Protein AF-A0A9Q3C1G3-F1 (afdb_monomer_lite)

pLDDT: mean 82.66, std 8.22, range [43.59, 93.25]

Radius of gyration: 25.18 Å; chains: 1; bounding box: 56×37×65 Å

Sequence (115 aa):
MSAAKYKLVFKKVRQVNEPMPKYHSSPLERPPLLKDPYETPLSPKPPIFQETFNFTQERLQEVNFGQPAWLSNEEINLLNNIITLTEKEIYFCEEEILLLKHSYGRPYKIPVIPH

Organism: NCBI:txid1389203

Foldseek 3Di:
DDDDDDDPPLRDADDDPDDDDPVQPDAFADDDDPDDPPDDPQDPQADAADDDPQRHPVLVVVDDPDDPPPDDPRVVSRVSSVCVVCVLVDDPDPVSDDDDDCNGPPDRDDDGDND

Structure (mmCIF, N/CA/C/O backbone):
data_AF-A0A9Q3C1G3-F1
#
_entry.id   AF-A0A9Q3C1G3-F1
#
loop_
_atom_site.group_PDB
_atom_site.id
_atom_site.type_symbol
_atom_site.label_atom_id
_atom_site.label_alt_id
_atom_site.label_comp_id
_atom_site.label_asym_id
_atom_site.label_entity_id
_atom_site.label_seq_id
_atom_site.pdbx_PDB_ins_code
_atom_site.Cartn_x
_atom_site.Cartn_y
_atom_site.Cartn_z
_atom_site.occupancy
_atom_site.B_iso_or_equiv
_atom_site.auth_seq_id
_atom_site.auth_comp_id
_atom_site.auth_asym_id
_atom_site.auth_atom_id
_atom_site.pdbx_PDB_model_num
ATOM 1 N N . MET A 1 1 ? 39.071 -23.521 -22.369 1.00 43.59 1 MET A N 1
ATOM 2 C CA . MET A 1 1 ? 38.774 -22.072 -22.358 1.00 43.59 1 MET A CA 1
ATOM 3 C C . MET A 1 1 ? 38.407 -21.643 -23.772 1.00 43.59 1 MET A C 1
ATOM 5 O O . MET A 1 1 ? 39.267 -21.670 -24.640 1.00 43.59 1 MET A O 1
ATOM 9 N N . SER A 1 2 ? 37.130 -21.358 -24.041 1.00 49.91 2 SER A N 1
ATOM 10 C CA . SER A 1 2 ? 36.681 -20.896 -25.363 1.00 49.91 2 SER A CA 1
ATOM 11 C C . SER A 1 2 ? 37.082 -19.433 -25.539 1.00 49.91 2 SER A C 1
ATOM 13 O O . SER A 1 2 ? 36.563 -18.577 -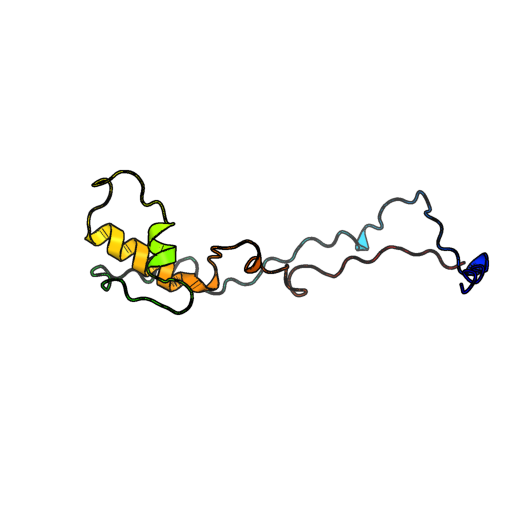24.827 1.00 49.91 2 SER A O 1
ATOM 15 N N . ALA A 1 3 ? 37.991 -19.143 -26.471 1.00 64.12 3 ALA A N 1
ATOM 16 C CA . ALA A 1 3 ? 38.340 -17.774 -26.834 1.00 64.12 3 ALA A CA 1
ATOM 17 C C . ALA A 1 3 ? 37.076 -17.005 -27.266 1.00 64.12 3 ALA A C 1
ATOM 19 O O . ALA A 1 3 ? 36.284 -17.499 -28.073 1.00 64.12 3 ALA A O 1
ATOM 20 N N . ALA A 1 4 ? 36.860 -15.811 -26.709 1.00 67.62 4 ALA A N 1
ATOM 21 C CA . ALA A 1 4 ? 35.706 -14.985 -27.044 1.00 67.62 4 ALA A CA 1
ATOM 22 C C . ALA A 1 4 ? 35.732 -14.636 -28.544 1.00 67.62 4 ALA A C 1
ATOM 24 O O . ALA A 1 4 ? 36.678 -14.028 -29.045 1.00 67.62 4 ALA A O 1
ATOM 25 N N . LYS A 1 5 ? 34.695 -15.056 -29.277 1.00 78.69 5 LYS A N 1
ATOM 26 C CA . LYS A 1 5 ? 34.569 -14.871 -30.729 1.00 78.69 5 LYS A CA 1
ATOM 27 C C . LYS A 1 5 ? 34.588 -13.371 -31.061 1.00 78.69 5 LYS A C 1
ATOM 29 O O . LYS A 1 5 ? 33.771 -12.613 -30.539 1.00 78.69 5 LYS A O 1
ATOM 34 N N . TYR A 1 6 ? 35.511 -12.938 -31.925 1.00 79.44 6 TYR A N 1
ATOM 35 C CA . TYR A 1 6 ? 35.669 -11.526 -32.296 1.00 79.44 6 TYR A CA 1
ATOM 36 C C . TYR A 1 6 ? 34.375 -10.964 -32.909 1.00 79.44 6 TYR A C 1
ATOM 38 O O . TYR A 1 6 ? 33.858 -11.489 -33.899 1.00 79.44 6 TYR A O 1
ATOM 46 N N . LYS A 1 7 ? 33.841 -9.878 -32.333 1.00 78.69 7 LYS A N 1
ATOM 47 C CA . LYS A 1 7 ? 32.640 -9.210 -32.851 1.00 78.69 7 LYS A CA 1
ATOM 48 C C . LYS A 1 7 ? 33.019 -8.378 -34.078 1.00 78.69 7 LYS A C 1
ATOM 50 O O . LYS A 1 7 ? 33.790 -7.426 -33.963 1.00 78.69 7 LYS A O 1
ATOM 55 N N . LEU A 1 8 ? 32.474 -8.736 -35.242 1.00 82.06 8 LEU A N 1
ATOM 56 C CA . LEU A 1 8 ? 32.669 -7.994 -36.494 1.00 82.06 8 LEU A CA 1
ATOM 57 C C . LEU A 1 8 ? 32.293 -6.518 -36.315 1.00 82.06 8 LEU A C 1
ATOM 59 O O . LEU A 1 8 ? 31.375 -6.204 -35.558 1.00 82.06 8 LEU A O 1
ATOM 63 N N . VAL A 1 9 ? 33.002 -5.621 -37.009 1.00 78.75 9 VAL A N 1
ATOM 64 C CA . VAL A 1 9 ? 32.886 -4.160 -36.831 1.00 78.75 9 VAL A CA 1
ATOM 65 C C . VAL A 1 9 ? 31.446 -3.674 -36.990 1.00 78.75 9 VAL A C 1
ATOM 67 O O . VAL A 1 9 ? 30.986 -2.925 -36.138 1.00 78.75 9 VAL A O 1
ATOM 70 N N . PHE A 1 10 ? 30.710 -4.179 -37.982 1.00 75.75 10 PHE A N 1
ATOM 71 C CA . PHE A 1 10 ? 29.304 -3.817 -38.208 1.00 75.75 10 PHE A CA 1
ATOM 72 C C . PHE A 1 10 ? 28.350 -4.273 -37.089 1.00 75.75 10 PHE A C 1
ATOM 74 O O . PHE A 1 10 ? 27.242 -3.768 -36.968 1.00 75.75 10 PHE A O 1
ATOM 81 N N . LYS A 1 11 ? 28.762 -5.233 -36.249 1.00 76.44 11 LYS A N 1
ATOM 82 C CA . LYS A 1 11 ? 27.997 -5.679 -35.073 1.00 76.44 11 LYS A CA 1
ATOM 83 C C . LYS A 1 11 ? 28.393 -4.924 -33.799 1.00 76.44 11 LYS A C 1
ATOM 85 O O . LYS A 1 11 ? 27.822 -5.185 -32.733 1.00 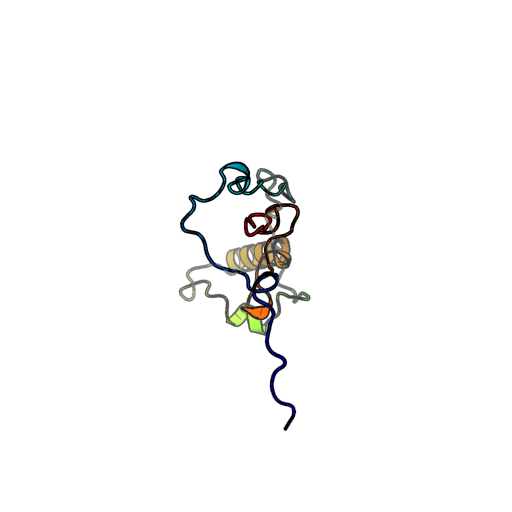76.44 11 LYS A O 1
ATOM 90 N N . LYS A 1 12 ? 29.409 -4.054 -33.847 1.00 80.00 12 LYS A N 1
ATOM 91 C CA . LYS A 1 12 ? 29.829 -3.245 -32.696 1.00 80.00 12 LYS A CA 1
ATOM 92 C C . LYS A 1 12 ? 28.915 -2.026 -32.596 1.00 80.00 12 LYS A C 1
ATOM 94 O O . LYS A 1 12 ? 28.900 -1.200 -33.495 1.00 80.00 12 LYS A O 1
ATOM 99 N N . VAL A 1 13 ? 28.200 -1.913 -31.481 1.00 78.06 13 VAL A N 1
ATOM 100 C CA . VAL A 1 13 ? 27.427 -0.712 -31.144 1.00 78.06 13 VAL A CA 1
ATOM 101 C C . VAL A 1 13 ? 28.418 0.338 -30.645 1.00 78.06 13 VAL A C 1
ATOM 103 O O . VAL A 1 13 ? 29.176 0.059 -29.714 1.00 78.06 13 VAL A O 1
ATOM 106 N N . ARG A 1 14 ? 28.457 1.510 -31.285 1.00 80.00 14 ARG A N 1
ATOM 107 C CA . ARG A 1 14 ? 29.279 2.652 -30.861 1.00 80.00 14 ARG A CA 1
ATOM 108 C C . ARG A 1 14 ? 28.366 3.756 -30.351 1.00 80.00 14 ARG A C 1
ATOM 110 O O . ARG A 1 14 ? 27.344 4.035 -30.967 1.00 80.00 14 ARG A O 1
ATOM 117 N N . GLN A 1 15 ? 28.740 4.371 -29.236 1.00 81.56 15 GLN A N 1
ATOM 118 C CA . GLN A 1 15 ? 28.049 5.558 -28.749 1.00 81.56 15 GLN A CA 1
ATOM 119 C C . GLN A 1 15 ? 28.334 6.722 -29.701 1.00 81.56 15 GLN A C 1
ATOM 121 O O . GLN A 1 15 ? 29.477 6.923 -30.114 1.00 81.56 15 GLN A O 1
ATOM 126 N N . VAL A 1 16 ? 27.290 7.466 -30.049 1.00 81.19 16 VAL A N 1
ATOM 127 C CA . VAL A 1 16 ? 27.377 8.690 -30.848 1.00 81.19 16 VAL A CA 1
ATOM 128 C C . VAL A 1 16 ? 26.943 9.845 -29.954 1.00 81.19 16 VAL A C 1
ATOM 130 O O . VAL A 1 16 ? 26.006 9.701 -29.171 1.00 81.19 16 VAL A O 1
ATOM 133 N N . ASN A 1 17 ? 27.650 10.971 -30.036 1.00 82.75 17 ASN A N 1
ATOM 134 C CA . ASN A 1 17 ? 27.319 12.175 -29.279 1.00 82.75 17 ASN A CA 1
ATOM 135 C C . ASN A 1 17 ? 26.156 12.920 -29.952 1.00 82.75 17 ASN A C 1
ATOM 137 O O . ASN A 1 17 ? 26.354 13.952 -30.589 1.00 82.75 17 ASN A O 1
ATOM 141 N N . GLU A 1 18 ? 24.958 12.347 -29.864 1.00 79.75 18 GLU A N 1
ATOM 142 C CA . GLU A 1 18 ? 23.720 12.944 -30.363 1.00 79.75 18 GLU A CA 1
ATOM 143 C C . GLU A 1 18 ? 22.795 13.354 -29.210 1.00 79.75 18 GLU A C 1
ATOM 145 O O . GLU A 1 18 ? 22.746 12.677 -28.177 1.00 79.75 18 GLU A O 1
ATOM 150 N N . PRO A 1 19 ? 22.040 14.459 -29.367 1.00 79.12 19 PRO A N 1
ATOM 151 C CA . PRO A 1 19 ? 21.052 14.859 -28.378 1.00 79.12 19 PRO A CA 1
ATOM 152 C C . PRO A 1 19 ? 19.927 13.822 -28.282 1.00 79.12 19 PRO A C 1
ATOM 154 O O . PRO A 1 19 ? 19.514 13.232 -29.282 1.00 79.12 19 PRO A O 1
ATOM 157 N N . MET A 1 20 ? 19.381 13.645 -27.075 1.00 77.38 20 MET A N 1
ATOM 158 C CA . MET A 1 20 ? 18.247 12.748 -26.845 1.00 77.38 20 MET A CA 1
ATOM 159 C C . MET A 1 20 ? 17.074 13.120 -27.772 1.00 77.38 20 MET A C 1
ATOM 161 O O . MET A 1 20 ? 16.639 14.279 -27.770 1.00 77.38 20 MET A O 1
ATOM 165 N N . PRO A 1 21 ? 16.512 12.172 -28.540 1.00 78.69 21 PRO A N 1
ATOM 166 C CA . PRO A 1 21 ? 15.379 12.470 -29.400 1.00 78.69 21 PRO A CA 1
ATOM 167 C C . PRO A 1 21 ? 14.153 12.901 -28.587 1.00 78.69 21 PRO A C 1
ATOM 169 O O . PRO A 1 21 ? 13.734 12.210 -27.659 1.00 78.69 21 PRO A O 1
ATOM 172 N N . LYS A 1 22 ? 13.519 14.015 -28.976 1.00 74.00 22 LYS A N 1
ATOM 173 C CA . LYS A 1 22 ? 12.383 14.613 -28.244 1.00 74.00 22 LYS A CA 1
ATOM 174 C C . LYS A 1 22 ? 11.175 13.683 -28.090 1.00 74.00 22 LYS A C 1
ATOM 176 O O . LYS A 1 22 ? 10.464 13.770 -27.097 1.00 74.00 22 LYS A O 1
ATOM 181 N N . TYR A 1 23 ? 10.953 12.773 -29.040 1.00 73.31 23 TYR A N 1
ATOM 182 C CA . TYR A 1 23 ? 9.863 11.793 -28.962 1.00 73.31 23 TYR A CA 1
ATOM 183 C C . TYR A 1 23 ? 10.059 10.768 -27.836 1.00 73.31 23 TYR A C 1
ATOM 185 O O . TYR A 1 23 ? 9.111 10.075 -27.463 1.00 73.31 23 TYR A O 1
ATOM 193 N N . HIS A 1 24 ? 11.279 10.652 -27.299 1.00 69.19 24 HIS A N 1
ATOM 194 C CA . HIS A 1 24 ? 11.571 9.742 -26.206 1.00 69.19 24 HIS A CA 1
ATOM 195 C C . HIS A 1 24 ? 11.184 10.310 -24.834 1.00 69.19 24 HIS A C 1
ATOM 197 O O . HIS A 1 24 ? 10.867 9.558 -23.918 1.00 69.19 24 HIS A O 1
ATOM 203 N N . SER A 1 25 ? 11.105 11.633 -24.720 1.00 70.62 25 SER A N 1
ATOM 204 C CA . SER A 1 25 ? 10.701 12.353 -23.512 1.00 70.62 25 SER A CA 1
ATOM 205 C C . SER A 1 25 ? 9.176 12.469 -23.403 1.00 70.62 25 SER A C 1
ATOM 207 O O . SER A 1 25 ? 8.647 13.560 -23.200 1.00 70.62 25 SER A O 1
ATOM 209 N N . SER A 1 26 ? 8.446 11.362 -23.583 1.00 73.19 26 SER A N 1
ATOM 210 C CA . SER A 1 26 ? 7.011 11.361 -23.266 1.00 73.19 26 SER A CA 1
ATOM 211 C C . SER A 1 26 ? 6.858 11.517 -21.745 1.00 73.19 26 SER A C 1
ATOM 213 O O . SER A 1 26 ? 7.504 10.759 -21.017 1.00 73.19 26 SER A O 1
ATOM 215 N N . PRO A 1 27 ? 6.063 12.480 -21.246 1.00 77.56 27 PRO A N 1
ATOM 216 C CA . PRO A 1 27 ? 5.836 12.613 -19.812 1.00 77.56 27 PRO A CA 1
ATOM 217 C C . PRO A 1 27 ? 5.149 11.356 -19.269 1.00 77.56 27 PRO A C 1
ATOM 219 O O . PRO A 1 27 ? 4.437 10.667 -20.002 1.00 77.56 27 PRO A O 1
ATOM 222 N N . LEU A 1 28 ? 5.366 11.060 -17.986 1.00 84.12 28 LEU A N 1
ATOM 223 C CA . LEU A 1 28 ? 4.628 9.997 -17.307 1.00 84.12 28 LEU A CA 1
ATOM 224 C C . LEU A 1 28 ? 3.133 10.327 -17.325 1.00 84.12 28 LEU A C 1
ATOM 226 O O . LEU A 1 28 ? 2.732 11.460 -17.046 1.00 84.12 28 LEU A O 1
ATOM 230 N N . GLU A 1 29 ? 2.317 9.332 -17.648 1.00 84.62 29 GLU A N 1
ATOM 231 C CA . GLU A 1 29 ? 0.868 9.460 -17.602 1.00 84.62 29 GLU A CA 1
ATOM 232 C C . GLU A 1 29 ? 0.394 9.302 -16.156 1.00 84.62 29 GLU A C 1
ATOM 234 O O . GLU A 1 29 ? 0.870 8.441 -15.409 1.00 84.62 29 GLU A O 1
ATOM 239 N N . ARG A 1 30 ? -0.547 10.157 -15.743 1.00 83.81 30 ARG A N 1
ATOM 240 C CA . ARG A 1 30 ? -1.109 10.082 -14.396 1.00 83.81 30 ARG A CA 1
ATOM 241 C C . ARG A 1 30 ? -1.921 8.786 -14.274 1.00 83.81 30 ARG A C 1
ATOM 243 O O . ARG A 1 30 ? -2.834 8.587 -15.077 1.00 83.81 30 ARG A O 1
ATOM 250 N N . PRO A 1 31 ? -1.648 7.932 -13.273 1.00 82.62 31 PRO A N 1
ATOM 251 C CA . PRO A 1 31 ? -2.476 6.762 -13.028 1.00 82.62 31 PRO A CA 1
ATOM 252 C C . PRO A 1 31 ? -3.916 7.186 -12.696 1.00 82.62 31 PRO A C 1
ATOM 254 O O . PRO A 1 31 ? -4.105 8.199 -12.011 1.00 82.62 31 PRO A O 1
ATOM 257 N N . PRO A 1 32 ? -4.939 6.435 -13.146 1.00 83.94 32 PRO A N 1
ATOM 258 C CA . PRO A 1 32 ? -6.303 6.675 -12.701 1.00 83.94 32 PRO A CA 1
ATOM 259 C C . PRO A 1 32 ? -6.386 6.461 -11.187 1.00 83.94 32 PRO A C 1
ATOM 261 O O . PRO A 1 32 ? -5.738 5.565 -10.640 1.00 83.94 32 PRO A O 1
ATOM 264 N N . LEU A 1 33 ? -7.176 7.292 -10.509 1.00 82.81 33 LEU A N 1
ATOM 265 C CA . LEU A 1 33 ? -7.413 7.128 -9.079 1.00 82.81 33 LEU A CA 1
ATOM 266 C C . LEU A 1 33 ? -8.250 5.863 -8.860 1.00 82.81 33 LEU A C 1
ATOM 268 O O . LEU A 1 33 ? -9.273 5.675 -9.515 1.00 82.81 33 LEU A O 1
ATOM 272 N N . LEU A 1 34 ? -7.798 4.988 -7.959 1.00 77.62 34 LEU A N 1
ATOM 273 C CA . LEU A 1 34 ? -8.515 3.756 -7.609 1.00 77.62 34 LEU A CA 1
ATOM 274 C C . LEU A 1 34 ? -9.793 4.035 -6.803 1.00 77.62 34 LEU A C 1
ATOM 276 O O . LEU A 1 34 ? -10.731 3.244 -6.855 1.00 77.62 34 LEU A O 1
ATOM 280 N N . LYS A 1 35 ? -9.813 5.146 -6.062 1.00 78.31 35 LYS A N 1
ATOM 281 C CA . LYS A 1 35 ? -10.927 5.624 -5.237 1.00 78.31 35 LYS A CA 1
ATOM 282 C C . LYS A 1 35 ? -11.186 7.100 -5.505 1.00 78.31 35 LYS A C 1
ATOM 284 O O . LYS A 1 35 ? -10.278 7.821 -5.925 1.00 78.31 35 LYS A O 1
ATOM 289 N N . ASP A 1 36 ? -12.414 7.533 -5.237 1.00 83.44 36 ASP A N 1
ATOM 290 C CA . ASP A 1 36 ? -12.755 8.951 -5.238 1.00 83.44 36 ASP A CA 1
ATOM 291 C C . ASP A 1 36 ? -11.972 9.658 -4.114 1.00 83.44 36 ASP A C 1
ATOM 293 O O . ASP A 1 36 ? -12.095 9.269 -2.951 1.00 83.44 36 ASP A O 1
ATOM 297 N N . PRO A 1 37 ? -11.142 10.671 -4.424 1.00 79.75 37 PRO A N 1
ATOM 298 C CA . PRO A 1 37 ? -10.381 11.406 -3.416 1.00 79.75 37 PRO A CA 1
ATOM 299 C C . PRO A 1 37 ? -11.258 12.207 -2.443 1.00 79.75 37 PRO A C 1
ATOM 301 O O . PRO A 1 37 ? -10.750 12.667 -1.421 1.00 79.75 37 PRO A O 1
ATOM 304 N N . TYR A 1 38 ? -12.543 12.399 -2.753 1.00 83.81 38 TYR A N 1
ATOM 305 C CA . TYR A 1 38 ? -13.493 13.117 -1.906 1.00 83.81 38 TYR A CA 1
ATOM 306 C C . TYR A 1 38 ? -14.360 12.190 -1.045 1.00 83.81 38 TYR A C 1
ATOM 308 O O . TYR A 1 38 ? -15.056 12.672 -0.152 1.00 83.81 38 TYR A O 1
ATOM 316 N N . GLU A 1 39 ? -14.297 10.873 -1.262 1.00 81.38 39 GLU A N 1
ATOM 317 C CA . GLU A 1 39 ? -14.975 9.893 -0.417 1.00 81.38 39 GLU A CA 1
ATOM 318 C C . GLU A 1 39 ? -14.024 9.366 0.661 1.00 81.38 39 GLU A C 1
ATOM 320 O O . GLU A 1 39 ? -13.138 8.547 0.409 1.00 81.38 39 GLU A O 1
ATOM 325 N N . THR A 1 40 ? -14.230 9.807 1.902 1.00 72.69 40 THR A N 1
ATOM 326 C CA . THR A 1 40 ? -13.518 9.287 3.074 1.00 72.69 40 THR A CA 1
ATOM 327 C C . THR A 1 40 ? -14.393 8.256 3.791 1.00 72.69 40 THR A C 1
ATOM 329 O O . THR A 1 40 ? -15.337 8.643 4.482 1.00 72.69 40 THR A O 1
ATOM 332 N N . PRO A 1 41 ? -14.105 6.942 3.696 1.00 75.00 41 PRO A N 1
ATOM 333 C CA . PRO A 1 41 ? -14.863 5.901 4.394 1.00 75.00 41 PRO A CA 1
ATOM 334 C C . PRO A 1 41 ? -14.471 5.831 5.882 1.00 75.00 41 PRO A C 1
ATOM 336 O O . PRO A 1 41 ? -14.061 4.790 6.393 1.00 75.00 41 PRO A O 1
ATOM 339 N N . LEU A 1 42 ? -14.547 6.962 6.584 1.00 81.25 42 LEU A N 1
ATOM 340 C CA . LEU A 1 42 ? -14.257 7.045 8.009 1.00 81.25 42 LEU A CA 1
ATOM 341 C C . LEU A 1 42 ? -15.530 6.735 8.795 1.00 81.25 42 LEU A C 1
ATOM 343 O O . LEU A 1 42 ? -16.528 7.448 8.706 1.00 81.25 42 LEU A O 1
ATOM 347 N N . SER A 1 43 ? -15.490 5.656 9.576 1.00 80.19 43 SER A N 1
ATOM 348 C CA . SER A 1 43 ? -16.540 5.358 10.547 1.00 80.19 43 SER A CA 1
ATOM 349 C C . SER A 1 43 ? -16.296 6.173 11.821 1.00 80.19 43 SER A C 1
ATOM 351 O O . SER A 1 43 ? -15.173 6.143 12.330 1.00 80.19 43 SER A O 1
ATOM 353 N N . PRO A 1 44 ? -17.322 6.826 12.400 1.00 82.75 44 PRO A N 1
ATOM 354 C CA . 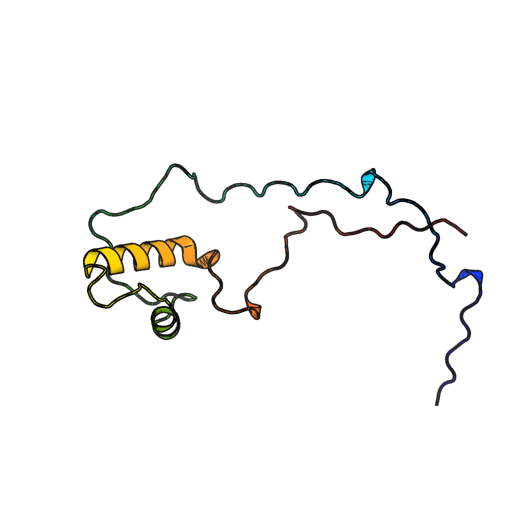PRO A 1 44 ? -17.202 7.487 13.701 1.00 82.75 44 PRO A CA 1
ATOM 355 C C . PRO A 1 44 ? -16.882 6.500 14.833 1.00 82.75 44 PRO A C 1
ATOM 357 O O . PRO A 1 44 ? -16.388 6.900 15.880 1.00 82.75 44 PRO A O 1
ATOM 360 N N . LYS A 1 45 ? -17.152 5.206 14.627 1.00 86.50 45 LYS A N 1
ATOM 361 C CA . LYS A 1 45 ? -16.765 4.127 15.533 1.00 86.50 45 LYS A CA 1
ATOM 362 C C . LYS A 1 45 ? -15.896 3.135 14.757 1.00 86.50 45 LYS A C 1
ATOM 364 O O . LYS A 1 45 ? -16.448 2.222 14.130 1.00 86.50 45 LYS A O 1
ATOM 369 N N . PRO A 1 46 ? -14.572 3.351 14.698 1.00 85.75 46 PRO A N 1
ATOM 370 C CA . PRO A 1 46 ? -13.683 2.465 13.964 1.00 85.75 46 PRO A CA 1
ATOM 371 C C . PRO A 1 46 ? -13.685 1.066 14.602 1.00 85.75 46 PRO A C 1
ATOM 373 O O . PRO A 1 46 ? -13.820 0.944 15.825 1.00 85.75 46 PRO A O 1
ATOM 376 N N . PRO A 1 47 ? -13.572 -0.001 13.793 1.00 87.25 47 PRO A N 1
ATOM 377 C CA . PRO A 1 47 ? -13.409 -1.348 14.316 1.00 87.25 47 PRO A CA 1
ATOM 378 C C . PRO A 1 47 ? -12.089 -1.466 15.087 1.00 87.25 47 PRO A C 1
ATOM 380 O O . PRO A 1 47 ? -11.132 -0.732 14.842 1.00 87.25 47 PRO A O 1
ATOM 383 N N . ILE A 1 48 ? -12.043 -2.414 16.021 1.00 88.88 48 ILE A N 1
ATOM 384 C CA . ILE A 1 48 ? -10.791 -2.796 16.678 1.00 88.88 48 ILE A CA 1
ATOM 385 C C . ILE A 1 48 ? -9.890 -3.436 15.619 1.00 88.88 48 ILE A C 1
ATOM 387 O O . ILE A 1 48 ? -10.383 -4.177 14.766 1.00 88.88 48 ILE A O 1
ATOM 391 N N . PHE A 1 49 ? -8.590 -3.146 15.682 1.00 90.06 49 PHE A N 1
ATOM 392 C CA . PHE A 1 49 ? -7.605 -3.725 14.775 1.00 90.06 49 PHE A CA 1
ATOM 393 C C . PHE A 1 49 ? -7.711 -5.257 14.733 1.00 90.06 49 PHE A C 1
ATOM 395 O O . PHE A 1 49 ? -7.759 -5.927 15.768 1.00 90.06 49 PHE A O 1
ATOM 402 N N . GLN A 1 50 ? -7.738 -5.789 13.515 1.00 90.38 50 GLN A N 1
ATOM 403 C CA . GLN A 1 50 ? -7.621 -7.207 13.219 1.00 90.38 50 GLN A CA 1
ATOM 404 C C . GLN A 1 50 ? -6.515 -7.366 12.190 1.00 90.38 50 GLN A C 1
ATOM 406 O O . GLN A 1 50 ? -6.441 -6.585 11.242 1.00 90.38 50 GLN A O 1
ATOM 411 N N . GLU A 1 51 ? -5.669 -8.369 12.391 1.00 92.25 51 GLU A N 1
ATOM 412 C CA . GLU A 1 51 ? -4.586 -8.659 11.462 1.00 92.25 51 GLU A CA 1
ATOM 413 C C . GLU A 1 51 ? -5.140 -8.987 10.080 1.00 92.25 51 GLU A C 1
ATOM 415 O O . GLU A 1 51 ? -6.090 -9.763 9.927 1.00 92.25 51 GLU A O 1
ATOM 420 N N . THR A 1 52 ? -4.512 -8.403 9.071 1.00 92.00 52 THR A N 1
ATOM 421 C CA . THR A 1 52 ? -4.774 -8.710 7.671 1.00 92.00 52 THR A CA 1
ATOM 422 C C . THR A 1 52 ? -3.551 -9.360 7.034 1.00 92.00 52 THR A C 1
ATOM 424 O O . THR A 1 52 ? -2.580 -9.706 7.706 1.00 92.00 52 THR A O 1
ATOM 427 N N . PHE A 1 53 ? -3.613 -9.607 5.727 1.00 87.81 53 PHE A N 1
ATOM 428 C CA . PHE A 1 53 ? -2.567 -10.334 5.013 1.00 87.81 53 PHE A CA 1
ATOM 429 C C . PHE A 1 53 ? -1.212 -9.602 5.028 1.00 87.81 53 PHE A C 1
ATOM 431 O O . PHE A 1 53 ? -0.174 -10.244 5.147 1.00 87.81 53 PHE A O 1
ATOM 438 N N . ASN A 1 54 ? -1.226 -8.275 4.904 1.00 88.31 54 ASN A N 1
ATOM 439 C CA . ASN A 1 54 ? -0.059 -7.398 4.818 1.00 88.31 54 ASN A CA 1
ATOM 440 C C . ASN A 1 54 ? 0.123 -6.553 6.093 1.00 88.31 54 ASN A C 1
ATOM 442 O O . ASN A 1 54 ? 1.246 -6.145 6.379 1.00 88.31 54 ASN A O 1
ATOM 446 N N . PHE A 1 55 ? -0.941 -6.273 6.860 1.00 92.25 55 PHE A N 1
ATOM 447 C CA . PHE A 1 55 ? -0.866 -5.499 8.107 1.00 92.25 55 PHE A CA 1
ATOM 448 C C . PHE A 1 55 ? -1.010 -6.412 9.338 1.00 92.25 55 PHE A C 1
ATOM 450 O O . PHE A 1 55 ? -2.097 -6.625 9.878 1.00 92.25 55 PHE A O 1
ATOM 457 N N . THR A 1 56 ? 0.119 -6.988 9.754 1.00 93.25 56 THR A N 1
ATOM 458 C CA . THR A 1 56 ? 0.248 -7.918 10.891 1.00 93.25 56 THR A CA 1
ATOM 459 C C . THR A 1 56 ? 0.634 -7.194 12.187 1.00 93.25 56 THR A C 1
ATOM 461 O O . THR A 1 56 ? 1.071 -6.041 12.152 1.00 93.25 56 THR A O 1
ATOM 464 N N . GLN A 1 57 ? 0.525 -7.858 13.348 1.00 92.12 57 GLN A N 1
ATOM 465 C CA . GLN A 1 57 ? 0.971 -7.280 14.629 1.00 92.12 57 GLN A CA 1
ATOM 466 C C . GLN A 1 57 ? 2.453 -6.898 14.642 1.00 92.12 57 GLN A C 1
ATOM 468 O O . GLN A 1 57 ? 2.805 -5.875 15.223 1.00 92.12 57 GLN A O 1
ATOM 473 N N . GLU A 1 58 ? 3.313 -7.694 14.005 1.00 92.19 58 GLU A N 1
ATOM 474 C CA . GLU A 1 58 ? 4.752 -7.412 13.916 1.00 92.19 58 GLU A CA 1
ATOM 475 C C . GLU A 1 58 ? 4.998 -6.077 13.207 1.00 92.19 58 GLU A C 1
ATOM 477 O O . GLU A 1 58 ? 5.683 -5.202 13.728 1.00 92.19 58 GLU A O 1
ATOM 482 N N . ARG A 1 59 ? 4.328 -5.868 12.070 1.00 91.44 59 ARG A N 1
ATOM 483 C CA . ARG A 1 59 ? 4.406 -4.625 11.295 1.00 91.44 59 ARG A CA 1
ATOM 484 C C . ARG A 1 59 ? 3.765 -3.446 12.011 1.00 91.44 59 ARG A C 1
ATOM 486 O O . ARG A 1 59 ? 4.259 -2.330 11.915 1.00 91.44 59 ARG A O 1
ATOM 493 N N . LEU A 1 60 ? 2.700 -3.679 12.776 1.00 91.00 60 LEU A N 1
ATOM 494 C CA . LEU A 1 60 ? 2.085 -2.645 13.607 1.00 91.00 60 LEU A CA 1
ATOM 495 C C . LEU A 1 60 ? 3.060 -2.108 14.668 1.00 91.00 60 LEU A C 1
ATOM 497 O O . LEU A 1 60 ? 3.009 -0.920 14.973 1.00 91.00 60 LEU A O 1
ATOM 501 N N . GLN A 1 61 ? 3.968 -2.938 15.194 1.00 89.56 61 GLN A N 1
ATOM 502 C CA . GLN A 1 61 ? 5.000 -2.492 16.141 1.00 89.56 61 GLN A CA 1
ATOM 503 C C . GLN A 1 61 ? 6.082 -1.621 15.488 1.00 89.56 61 GLN A C 1
ATOM 505 O O . GLN A 1 61 ? 6.695 -0.802 16.171 1.00 89.56 61 GLN A O 1
ATOM 510 N N . GLU A 1 62 ? 6.307 -1.767 14.180 1.00 89.88 62 GLU A N 1
ATOM 511 C CA . GLU A 1 62 ? 7.224 -0.910 13.418 1.00 89.88 62 GLU A CA 1
ATOM 512 C C . GLU A 1 62 ? 6.625 0.478 13.145 1.00 89.88 62 GLU A C 1
ATOM 514 O O . GLU A 1 62 ? 7.358 1.455 12.962 1.00 89.88 62 GLU A O 1
ATOM 519 N N . VAL A 1 63 ? 5.291 0.594 13.142 1.00 89.12 63 VAL A N 1
ATOM 520 C CA . VAL A 1 63 ? 4.603 1.867 12.915 1.00 89.12 63 VAL A CA 1
ATOM 521 C C . VAL A 1 63 ? 4.754 2.776 14.133 1.00 89.12 63 VAL A C 1
ATOM 523 O O . VAL A 1 63 ? 4.240 2.520 15.221 1.00 89.12 63 VAL A O 1
ATOM 526 N N . ASN A 1 64 ? 5.422 3.909 13.928 1.00 90.69 64 ASN A N 1
ATOM 527 C CA . ASN A 1 64 ? 5.580 4.924 14.957 1.00 90.69 64 ASN A CA 1
ATOM 528 C C . ASN A 1 64 ? 4.389 5.896 14.965 1.00 90.69 64 ASN A C 1
ATOM 530 O O . ASN A 1 64 ? 4.316 6.815 14.150 1.00 90.69 64 ASN A O 1
ATOM 534 N N . PHE A 1 65 ? 3.493 5.732 15.938 1.00 89.81 65 PHE A N 1
ATOM 535 C CA . PHE A 1 65 ? 2.391 6.664 16.222 1.00 89.81 65 PHE A CA 1
ATOM 536 C C . PHE A 1 65 ? 2.810 7.871 17.088 1.00 89.81 65 PHE A C 1
ATOM 538 O O . PHE A 1 65 ? 1.977 8.675 17.501 1.00 89.81 65 PHE A O 1
ATOM 545 N N . GLY A 1 66 ? 4.111 8.000 17.351 1.00 90.31 66 GLY A N 1
ATOM 546 C CA . GLY A 1 66 ? 4.770 9.031 18.140 1.00 90.31 66 GLY A CA 1
ATOM 547 C C . GLY A 1 66 ? 4.761 8.756 19.642 1.00 90.31 66 GLY A C 1
ATOM 548 O O . GLY A 1 66 ? 4.909 7.616 20.076 1.00 90.31 66 GLY A O 1
ATOM 549 N N . GLN A 1 67 ? 4.705 9.812 20.458 1.00 91.38 67 GLN A N 1
ATOM 550 C CA . GLN A 1 67 ? 4.885 9.679 21.907 1.00 91.38 67 GLN A CA 1
ATOM 551 C C . GLN A 1 67 ? 3.737 8.896 22.569 1.00 91.38 67 GLN A C 1
ATOM 553 O O . GLN A 1 67 ? 2.584 9.011 22.144 1.00 91.38 67 GLN A O 1
ATOM 558 N N . PRO A 1 68 ? 4.016 8.134 23.646 1.00 85.75 68 PRO A N 1
ATOM 559 C CA . PRO A 1 68 ? 2.964 7.461 24.398 1.00 85.75 68 PRO A CA 1
ATOM 560 C C . PRO A 1 68 ? 1.959 8.494 24.929 1.00 85.75 68 PRO A C 1
ATOM 562 O O . PRO A 1 68 ? 2.357 9.543 25.432 1.00 85.75 68 PRO A O 1
ATOM 565 N N . ALA A 1 69 ? 0.664 8.189 24.808 1.00 88.50 69 ALA A N 1
ATOM 566 C CA . ALA A 1 69 ? -0.461 9.076 25.129 1.00 88.50 69 ALA A CA 1
ATOM 567 C C . ALA A 1 69 ? -0.621 10.332 24.245 1.00 88.50 69 ALA A C 1
ATOM 569 O O . ALA A 1 69 ? -1.454 11.180 24.562 1.00 88.50 69 ALA A O 1
ATOM 570 N N . TRP A 1 70 ? 0.110 10.455 23.128 1.00 92.06 70 TRP A N 1
ATOM 571 C CA . TRP A 1 70 ? -0.194 11.484 22.124 1.00 92.06 70 TRP A CA 1
ATOM 572 C C . TRP A 1 70 ? -1.556 11.232 21.466 1.00 92.06 70 TRP A C 1
ATOM 574 O O . TRP A 1 70 ? -2.343 12.161 21.305 1.00 92.06 70 TRP A O 1
ATOM 584 N N . LEU A 1 71 ? -1.844 9.974 21.135 1.00 92.25 71 LEU A N 1
ATOM 585 C CA . LEU A 1 71 ? -3.124 9.561 20.575 1.00 92.25 71 LEU A CA 1
ATOM 586 C C . LEU A 1 71 ? -3.952 8.811 21.613 1.00 92.25 71 LEU A C 1
ATOM 588 O O . LEU A 1 71 ? -3.436 8.006 22.394 1.00 92.25 71 LEU A O 1
ATOM 592 N N . SER A 1 72 ? -5.256 9.058 21.586 1.00 91.56 72 SER A N 1
ATOM 593 C CA . SER A 1 72 ? -6.241 8.252 22.294 1.00 91.56 72 SER A CA 1
ATOM 594 C C . SER A 1 72 ? -6.380 6.870 21.650 1.00 91.56 72 SER A C 1
ATOM 596 O O . SER A 1 72 ? -6.097 6.666 20.468 1.00 91.56 72 SER A O 1
ATOM 598 N N . ASN A 1 73 ? -6.885 5.903 22.416 1.00 90.19 73 ASN A N 1
ATOM 599 C CA . ASN A 1 73 ? -7.125 4.550 21.905 1.00 90.19 73 ASN A CA 1
ATOM 600 C C . ASN A 1 73 ? -8.090 4.539 20.702 1.00 90.19 73 ASN A C 1
ATOM 602 O O . ASN A 1 73 ? -7.970 3.693 19.819 1.00 90.19 73 ASN A O 1
ATOM 606 N N . GLU A 1 74 ? -9.039 5.477 20.649 1.00 90.06 74 GLU A N 1
ATOM 607 C CA . GLU A 1 74 ? -9.992 5.603 19.541 1.00 90.06 74 GLU A CA 1
ATOM 608 C C . GLU A 1 74 ? -9.321 6.129 18.268 1.00 90.06 74 GLU A C 1
ATOM 610 O O . GLU A 1 74 ? -9.571 5.605 17.183 1.00 90.06 74 GLU A O 1
ATOM 615 N N . GLU A 1 75 ? -8.416 7.101 18.397 1.00 90.31 75 GLU A N 1
ATOM 616 C CA . GLU A 1 75 ? -7.631 7.626 17.274 1.00 90.31 75 GLU A CA 1
ATOM 617 C C . GLU A 1 75 ? -6.657 6.581 16.726 1.00 90.31 75 GLU A C 1
ATOM 619 O O . GLU A 1 75 ? -6.523 6.447 15.511 1.00 90.31 75 GLU A O 1
ATOM 624 N N . ILE A 1 76 ? -6.031 5.787 17.601 1.00 91.19 76 ILE A N 1
ATOM 625 C CA . ILE A 1 76 ? -5.178 4.665 17.185 1.00 91.19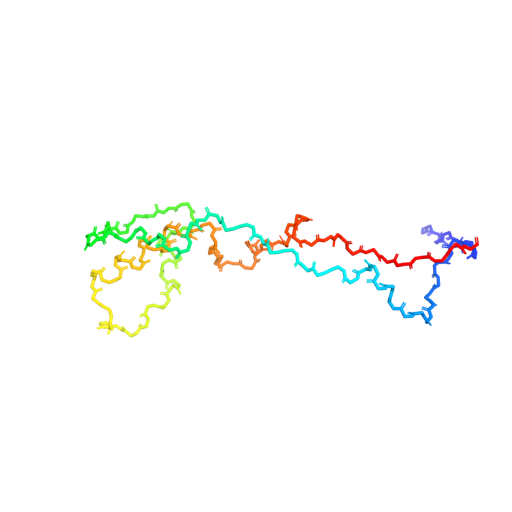 76 ILE A CA 1
ATOM 626 C C . ILE A 1 76 ? -6.000 3.648 16.386 1.00 91.19 76 ILE A C 1
ATOM 628 O O . ILE A 1 76 ? -5.584 3.222 15.310 1.00 91.19 76 ILE A O 1
ATOM 632 N N . ASN A 1 77 ? -7.199 3.297 16.859 1.00 91.50 77 ASN A N 1
ATOM 633 C CA . ASN A 1 77 ? -8.093 2.397 16.126 1.00 91.50 77 ASN A CA 1
ATOM 634 C C . ASN A 1 77 ? -8.521 2.986 14.774 1.00 91.50 77 ASN A C 1
ATOM 636 O O . ASN A 1 77 ? -8.594 2.261 13.781 1.00 91.50 77 ASN A O 1
ATOM 640 N N . LEU A 1 78 ? -8.767 4.297 14.709 1.00 91.50 78 LEU A N 1
ATOM 641 C CA . LEU A 1 78 ? -9.087 4.989 13.464 1.00 91.50 78 LEU A CA 1
ATOM 642 C C . LEU A 1 78 ? -7.920 4.933 12.470 1.00 91.50 78 LEU A C 1
ATOM 644 O O . LEU A 1 78 ? -8.139 4.602 11.306 1.00 91.50 78 LEU A O 1
ATOM 648 N N . LEU A 1 79 ? -6.690 5.195 12.918 1.00 91.06 79 LEU A N 1
ATOM 649 C CA . LEU A 1 79 ? -5.497 5.099 12.075 1.00 91.06 79 LEU A CA 1
ATOM 650 C C . LEU A 1 79 ? -5.247 3.668 11.600 1.00 91.06 79 LEU A C 1
ATOM 652 O O . LEU A 1 79 ? -5.016 3.462 10.411 1.00 91.06 79 LEU A O 1
ATOM 656 N N . ASN A 1 80 ? -5.376 2.678 12.483 1.00 91.88 80 ASN A N 1
ATOM 657 C CA . ASN A 1 80 ? -5.259 1.268 12.110 1.00 91.88 80 ASN A CA 1
ATOM 658 C C . ASN A 1 80 ? -6.297 0.884 11.048 1.00 91.88 80 ASN A C 1
ATOM 660 O O . ASN A 1 80 ? -5.969 0.200 10.079 1.00 91.88 80 ASN A O 1
ATOM 664 N N . ASN A 1 81 ? -7.534 1.369 11.179 1.00 91.31 81 ASN A N 1
ATOM 665 C CA . ASN A 1 81 ? -8.571 1.157 10.174 1.00 91.31 81 ASN A CA 1
ATOM 666 C C . ASN A 1 81 ? -8.216 1.827 8.831 1.00 91.31 81 ASN A C 1
ATOM 668 O O . ASN A 1 81 ? -8.402 1.220 7.780 1.00 91.31 81 ASN A O 1
ATOM 672 N N . ILE A 1 82 ? -7.653 3.041 8.844 1.00 89.50 82 ILE A N 1
ATOM 673 C CA . ILE A 1 82 ? -7.181 3.715 7.620 1.00 89.50 82 ILE A CA 1
ATOM 674 C C . ILE A 1 82 ? -6.076 2.903 6.941 1.00 89.50 82 ILE A C 1
ATOM 676 O O . ILE A 1 82 ? -6.183 2.637 5.748 1.00 89.50 82 ILE A O 1
ATOM 680 N N . ILE A 1 83 ? -5.063 2.472 7.696 1.00 90.12 83 ILE A N 1
ATOM 681 C CA . ILE A 1 83 ? -3.953 1.653 7.186 1.00 90.12 83 ILE A CA 1
ATOM 682 C C . ILE A 1 83 ? -4.488 0.358 6.569 1.00 90.12 83 ILE A C 1
ATOM 684 O O . ILE A 1 83 ? -4.077 -0.025 5.480 1.00 90.12 83 ILE A O 1
ATOM 688 N N . THR A 1 84 ? -5.469 -0.272 7.217 1.00 90.56 84 THR A N 1
ATOM 689 C CA . THR A 1 84 ? -6.133 -1.478 6.701 1.00 90.56 84 THR A CA 1
ATOM 690 C C . THR A 1 84 ? -6.873 -1.199 5.383 1.00 90.56 84 THR A C 1
ATOM 692 O O . THR A 1 84 ? -6.832 -1.988 4.441 1.00 90.56 84 THR A O 1
ATOM 695 N N . LEU A 1 85 ? -7.527 -0.040 5.257 1.00 87.81 85 LEU A N 1
ATOM 696 C CA . LEU A 1 85 ? -8.231 0.362 4.033 1.00 87.81 85 LEU A CA 1
ATOM 697 C C . LEU A 1 85 ? -7.290 0.684 2.861 1.00 87.81 85 LEU A C 1
ATOM 699 O O . LEU A 1 85 ? -7.716 0.575 1.704 1.00 87.81 85 LEU A O 1
ATOM 703 N N . THR A 1 86 ? -6.053 1.096 3.150 1.00 86.94 86 THR A N 1
ATOM 704 C CA . THR A 1 86 ? -5.008 1.444 2.170 1.00 86.94 86 THR A CA 1
ATOM 705 C C . THR A 1 86 ? -3.872 0.421 2.120 1.00 86.94 86 THR A C 1
ATOM 707 O O . THR A 1 86 ? -2.829 0.666 1.524 1.00 86.94 86 THR A O 1
ATOM 710 N N . GLU A 1 87 ? -4.087 -0.770 2.673 1.00 88.94 87 GLU A N 1
ATOM 711 C CA . GLU A 1 87 ? -3.067 -1.804 2.866 1.00 88.94 87 GLU A CA 1
ATOM 712 C C . GLU A 1 87 ? -2.354 -2.238 1.572 1.00 88.94 87 GLU A C 1
ATOM 714 O O . GLU A 1 87 ? -1.191 -2.626 1.599 1.00 88.94 87 GLU A O 1
ATOM 719 N N . LYS A 1 88 ? -3.031 -2.141 0.420 1.00 83.94 88 LYS A N 1
ATOM 720 C CA . LYS A 1 88 ? -2.464 -2.465 -0.904 1.00 83.94 88 LYS A CA 1
ATOM 721 C C . LYS A 1 88 ? -1.474 -1.421 -1.429 1.00 83.94 88 LYS A C 1
ATOM 723 O O . LYS A 1 88 ? -0.830 -1.661 -2.447 1.00 83.94 88 LYS A O 1
ATOM 728 N N . GLU A 1 89 ? -1.432 -0.250 -0.807 1.00 84.75 89 GLU A N 1
ATOM 729 C CA . GLU A 1 89 ? -0.624 0.898 -1.225 1.00 84.75 89 GLU A CA 1
ATOM 730 C C . GLU A 1 89 ? 0.574 1.127 -0.294 1.00 84.75 89 GLU A C 1
ATOM 732 O O . GLU A 1 89 ? 1.478 1.885 -0.642 1.00 84.75 89 GLU A O 1
ATOM 737 N N . ILE A 1 90 ? 0.586 0.474 0.871 1.00 87.06 90 ILE A N 1
ATOM 738 C CA . ILE A 1 90 ? 1.634 0.589 1.883 1.00 87.06 90 ILE A CA 1
ATOM 739 C C . ILE A 1 90 ? 2.611 -0.574 1.721 1.00 87.06 90 ILE A C 1
ATOM 741 O O . ILE A 1 90 ? 2.211 -1.737 1.661 1.00 87.06 90 ILE A O 1
ATOM 745 N N . TYR A 1 91 ? 3.896 -0.236 1.687 1.00 89.62 91 TYR A N 1
ATOM 746 C CA . TYR A 1 91 ? 5.002 -1.181 1.603 1.00 89.62 91 TYR A CA 1
ATOM 747 C C . TYR A 1 91 ? 5.855 -1.053 2.865 1.00 89.62 91 TYR A C 1
ATOM 749 O O . TYR A 1 91 ? 6.252 0.057 3.224 1.00 89.62 91 TYR A O 1
ATOM 757 N N . PHE A 1 92 ? 6.119 -2.173 3.531 1.00 87.75 92 PHE A N 1
ATOM 7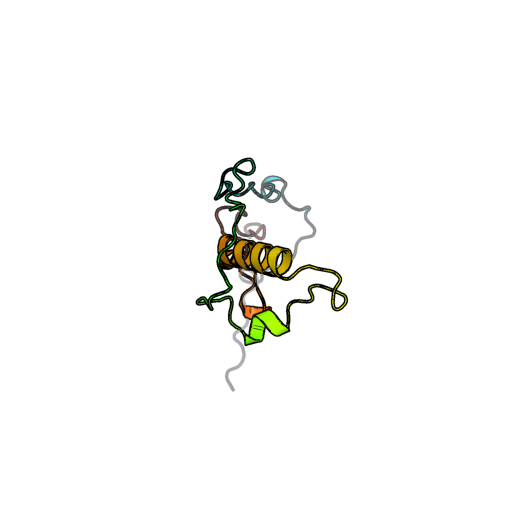58 C CA . PHE A 1 92 ? 6.939 -2.247 4.744 1.00 87.75 92 PHE A CA 1
ATOM 759 C C . PHE A 1 92 ? 8.397 -2.590 4.422 1.00 87.75 92 PHE A C 1
ATOM 761 O O . PHE A 1 92 ? 9.300 -2.217 5.168 1.00 87.75 92 PHE A O 1
ATOM 768 N N . CYS A 1 93 ? 8.649 -3.261 3.293 1.00 87.12 93 CYS A N 1
ATOM 769 C CA . CYS A 1 93 ? 9.994 -3.663 2.877 1.00 87.12 93 CYS A CA 1
ATOM 770 C C . CYS A 1 93 ? 10.323 -3.199 1.451 1.00 87.12 93 CYS A C 1
ATOM 772 O O . CYS A 1 93 ? 9.441 -3.045 0.607 1.00 87.12 93 CYS A O 1
ATOM 774 N N . GLU A 1 94 ? 11.615 -3.028 1.156 1.00 86.19 94 GLU A N 1
ATOM 775 C CA . GLU A 1 94 ? 12.088 -2.610 -0.175 1.00 86.19 94 GLU A CA 1
ATOM 776 C C . GLU A 1 94 ? 11.704 -3.602 -1.282 1.00 86.19 94 GLU A C 1
ATOM 778 O O . GLU A 1 94 ? 11.434 -3.208 -2.412 1.00 86.19 94 GLU A O 1
ATOM 783 N N . GLU A 1 95 ? 11.631 -4.888 -0.945 1.00 86.25 95 GLU A N 1
ATOM 784 C CA . GLU A 1 95 ? 11.244 -5.971 -1.856 1.00 86.25 95 GLU A CA 1
ATOM 785 C C . GLU A 1 95 ? 9.787 -5.858 -2.324 1.00 86.25 95 GLU A C 1
ATOM 787 O O . GLU A 1 95 ? 9.433 -6.353 -3.395 1.00 86.25 95 GLU A O 1
ATOM 792 N N . GLU A 1 96 ? 8.942 -5.187 -1.538 1.00 84.81 96 GLU A N 1
ATOM 793 C CA . GLU A 1 96 ? 7.539 -4.956 -1.871 1.00 84.81 96 GLU A CA 1
ATOM 794 C C . GLU A 1 96 ? 7.364 -3.737 -2.787 1.00 84.81 96 GLU A C 1
ATOM 796 O O . GLU A 1 96 ? 6.317 -3.590 -3.420 1.00 84.81 96 GLU A O 1
ATOM 801 N N . ILE A 1 97 ? 8.390 -2.880 -2.908 1.00 84.25 97 ILE A N 1
ATOM 802 C CA . ILE A 1 97 ? 8.355 -1.699 -3.772 1.00 84.25 97 ILE A CA 1
ATOM 803 C C . ILE A 1 97 ? 8.255 -2.154 -5.230 1.00 84.25 97 ILE A C 1
ATOM 805 O O . ILE A 1 97 ? 9.203 -2.644 -5.847 1.00 84.25 97 ILE A O 1
ATOM 809 N N . LEU A 1 98 ? 7.075 -1.954 -5.809 1.00 79.38 98 LEU A N 1
ATOM 810 C CA . LEU A 1 98 ? 6.807 -2.324 -7.191 1.00 79.38 98 LEU A CA 1
ATOM 811 C C . LEU A 1 98 ? 7.424 -1.332 -8.185 1.00 79.38 98 LEU A C 1
ATOM 813 O O . LEU A 1 98 ? 7.485 -0.122 -7.963 1.00 79.38 98 LEU A O 1
ATOM 817 N N . LEU A 1 99 ? 7.803 -1.849 -9.354 1.00 80.19 99 LEU A N 1
ATOM 818 C CA . LEU A 1 99 ? 8.171 -1.027 -10.505 1.00 80.19 99 LEU A CA 1
ATOM 819 C C . LEU A 1 99 ? 6.943 -0.319 -11.098 1.00 80.19 99 LEU A C 1
ATOM 821 O O . LEU A 1 99 ? 5.816 -0.822 -11.055 1.00 80.19 99 LEU A O 1
ATOM 825 N N . LEU A 1 100 ? 7.175 0.835 -11.730 1.00 75.62 100 LEU A N 1
ATOM 826 C CA . LEU A 1 100 ? 6.137 1.556 -12.468 1.00 75.62 100 LEU A CA 1
ATOM 827 C C . LEU A 1 100 ? 5.518 0.659 -13.550 1.00 75.62 100 LEU A C 1
ATOM 829 O O . LEU A 1 100 ? 6.217 0.046 -14.360 1.00 75.62 100 LEU A O 1
ATOM 833 N N . LYS A 1 101 ? 4.182 0.616 -13.596 1.00 77.81 101 LYS A N 1
ATOM 834 C CA . LYS A 1 101 ? 3.458 -0.103 -14.650 1.00 77.81 101 LYS A CA 1
ATOM 835 C C . LYS A 1 101 ? 3.756 0.524 -16.015 1.00 77.81 101 LYS A C 1
ATOM 837 O O . LYS A 1 101 ? 3.813 1.745 -16.156 1.00 77.81 101 LYS A O 1
ATOM 842 N N . HIS A 1 102 ? 3.813 -0.317 -17.045 1.00 77.12 102 HIS A N 1
ATOM 843 C CA . HIS A 1 102 ? 3.987 0.111 -18.440 1.00 77.12 102 HIS A CA 1
ATOM 844 C C . HIS A 1 102 ? 2.831 0.989 -18.957 1.00 77.12 102 HIS A C 1
ATOM 846 O O . HIS A 1 102 ? 2.977 1.668 -19.969 1.00 77.12 102 HIS A O 1
ATOM 852 N N . SER A 1 103 ? 1.687 0.982 -18.263 1.00 77.88 103 SER A N 1
ATOM 853 C CA . SER A 1 103 ? 0.565 1.889 -18.515 1.00 77.88 103 SER A CA 1
ATOM 854 C C . SER A 1 103 ? 0.862 3.339 -18.131 1.00 77.88 103 SER A C 1
ATOM 856 O O . SER A 1 103 ? 0.188 4.227 -18.626 1.00 77.88 103 SER A O 1
ATOM 858 N N . TYR A 1 104 ? 1.825 3.586 -17.237 1.00 80.12 104 TYR A N 1
ATOM 859 C CA . TYR A 1 104 ? 2.143 4.929 -16.733 1.00 80.12 104 TYR A CA 1
ATOM 860 C C . TYR A 1 104 ? 3.405 5.500 -17.381 1.00 80.12 104 TYR A C 1
ATOM 862 O O . TYR A 1 104 ? 3.503 6.701 -17.619 1.00 80.12 104 TYR A O 1
ATOM 870 N N . GLY A 1 105 ? 4.375 4.635 -17.684 1.00 79.25 105 GLY A N 1
ATOM 871 C CA . GLY A 1 105 ? 5.606 4.995 -18.376 1.00 79.25 105 GLY A CA 1
ATOM 872 C C . GLY A 1 105 ? 5.871 4.049 -19.537 1.00 79.25 105 GLY A C 1
ATOM 873 O O . GLY A 1 105 ? 5.870 2.829 -19.374 1.00 79.25 105 GLY A O 1
ATOM 874 N N . ARG A 1 106 ? 6.133 4.606 -20.722 1.00 76.50 106 ARG A N 1
ATOM 875 C CA . ARG A 1 106 ? 6.588 3.812 -21.871 1.00 76.50 106 ARG A CA 1
ATOM 876 C C . ARG A 1 106 ? 8.003 3.285 -21.599 1.00 76.50 106 ARG A C 1
ATOM 878 O O . ARG A 1 106 ? 8.796 3.995 -20.981 1.00 76.50 106 ARG A O 1
ATOM 885 N N . PRO A 1 107 ? 8.357 2.081 -22.082 1.00 77.44 107 PRO A N 1
ATOM 886 C CA . PRO A 1 107 ? 9.698 1.546 -21.892 1.00 77.44 107 PRO A CA 1
ATOM 887 C C . PRO A 1 107 ? 10.748 2.458 -22.533 1.00 77.44 107 PRO A C 1
ATOM 889 O O . PRO A 1 107 ? 10.537 3.011 -23.620 1.00 77.44 107 PRO A O 1
ATOM 892 N N . TYR A 1 108 ? 11.896 2.579 -21.864 1.00 74.12 108 TYR A N 1
ATOM 893 C CA . TYR A 1 108 ? 13.033 3.332 -22.378 1.00 74.12 108 TYR A CA 1
ATOM 894 C C . TYR A 1 108 ? 13.546 2.685 -23.679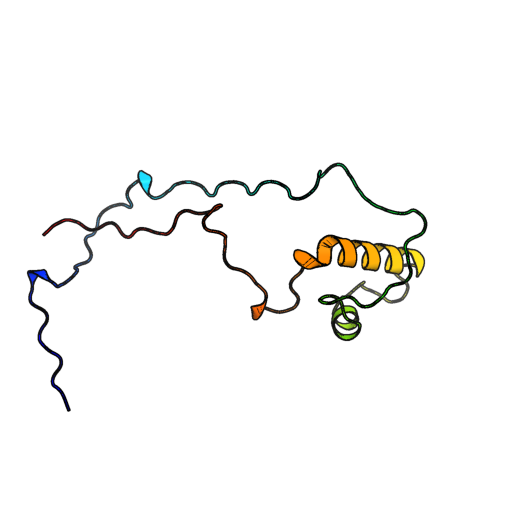 1.00 74.12 108 TYR A C 1
ATOM 896 O O . TYR A 1 108 ? 13.733 1.471 -23.755 1.00 74.12 108 TYR A O 1
ATOM 904 N N . LYS A 1 109 ? 13.762 3.489 -24.720 1.00 76.56 109 LYS A N 1
ATOM 905 C CA . LYS A 1 109 ? 14.204 3.072 -26.053 1.00 76.56 109 LYS A CA 1
ATOM 906 C C . LYS A 1 109 ? 15.484 3.827 -26.356 1.00 76.56 109 LYS A C 1
ATOM 908 O O . LYS A 1 109 ? 15.460 5.024 -26.620 1.00 76.56 109 LYS A O 1
ATOM 913 N N . ILE A 1 110 ? 16.599 3.106 -26.336 1.00 77.88 110 ILE A N 1
ATOM 914 C CA . ILE A 1 110 ? 17.893 3.661 -26.725 1.00 77.88 110 ILE A CA 1
ATOM 915 C C . ILE A 1 110 ? 17.838 3.950 -28.234 1.00 77.88 110 ILE A C 1
ATOM 917 O O . ILE A 1 110 ? 17.570 3.019 -29.000 1.00 77.88 110 ILE A O 1
ATOM 921 N N . PRO A 1 111 ? 18.059 5.198 -28.682 1.00 77.06 111 PRO A N 1
ATOM 922 C CA . PRO A 1 111 ? 18.128 5.493 -30.105 1.00 77.06 111 PRO A CA 1
ATOM 923 C C . PRO A 1 111 ? 19.329 4.778 -30.730 1.00 77.06 111 PRO A C 1
ATOM 925 O O . PRO A 1 111 ? 20.427 4.779 -30.172 1.00 77.06 111 PRO A O 1
ATOM 928 N N . VAL A 1 112 ? 19.116 4.154 -31.888 1.00 79.38 112 VAL A N 1
ATOM 929 C CA . VAL A 1 112 ? 20.162 3.469 -32.657 1.00 79.38 112 VAL A CA 1
ATOM 930 C C . VAL A 1 112 ? 20.144 4.008 -34.080 1.00 79.38 112 VAL A C 1
ATOM 932 O O . VAL A 1 112 ? 19.083 4.100 -34.695 1.00 79.38 112 VAL A O 1
ATOM 935 N N . ILE A 1 113 ? 21.321 4.355 -34.597 1.00 73.94 113 ILE A N 1
ATOM 936 C CA . ILE A 1 113 ? 21.512 4.796 -35.980 1.00 73.94 113 ILE A CA 1
ATOM 937 C C . ILE A 1 113 ? 21.792 3.549 -36.834 1.00 73.94 113 ILE A C 1
ATOM 939 O O . ILE A 1 113 ? 22.643 2.744 -36.441 1.00 73.94 113 ILE A O 1
ATOM 943 N N . PRO A 1 114 ? 21.091 3.342 -37.965 1.00 71.94 114 PRO A N 1
ATOM 944 C CA . PRO A 1 114 ? 21.407 2.248 -38.879 1.00 71.94 114 PRO A CA 1
ATOM 945 C C . PRO A 1 114 ? 22.832 2.413 -39.431 1.00 71.94 114 PRO A C 1
ATOM 947 O O . PRO A 1 114 ? 23.238 3.516 -39.792 1.00 71.94 114 PRO A O 1
ATOM 950 N N . HIS A 1 115 ? 23.585 1.313 -39.458 1.00 67.12 115 HIS A N 1
ATOM 951 C CA . HIS A 1 115 ? 24.958 1.245 -39.968 1.00 67.12 115 HIS A CA 1
ATOM 952 C C . HIS A 1 115 ? 25.005 0.682 -41.383 1.00 67.12 115 HIS A C 1
ATOM 954 O O . HIS A 1 115 ? 24.231 -0.266 -41.653 1.00 67.12 115 HIS A O 1
#

Secondary structure (DSSP, 8-state):
--PPPPPPGGG-------PPPGGG-PPPPPPPPSS-TT-----SSPPPP---SS--HHHHHHS---STTSS-HHHHHHHHHHHHHTTTT--SSGGG-PPPPTTTSPPP-------